Protein AF-A0A848N2Y0-F1 (afdb_monomer_lite)

Structure (mmCIF, N/CA/C/O backbone):
data_AF-A0A848N2Y0-F1
#
_entry.id   AF-A0A848N2Y0-F1
#
loop_
_atom_site.group_PDB
_atom_site.id
_atom_site.type_symbol
_atom_site.label_atom_id
_atom_site.label_alt_id
_atom_site.label_comp_id
_atom_site.label_asym_id
_atom_site.label_entity_id
_atom_site.label_seq_id
_atom_site.pdbx_PDB_ins_code
_atom_site.Cartn_x
_atom_site.Cartn_y
_atom_site.Cartn_z
_atom_site.occupancy
_atom_site.B_iso_or_equiv
_atom_site.auth_seq_id
_atom_site.auth_comp_id
_atom_site.auth_asym_id
_atom_site.auth_atom_id
_atom_site.pdbx_PDB_model_num
ATOM 1 N N . MET A 1 1 ? -0.096 -10.287 -24.370 1.00 51.25 1 MET A N 1
ATOM 2 C CA . MET A 1 1 ? -1.408 -9.843 -23.854 1.00 51.25 1 MET A CA 1
ATOM 3 C C . MET A 1 1 ? -1.175 -8.466 -23.257 1.00 51.25 1 MET A C 1
ATOM 5 O O . MET A 1 1 ? -0.174 -8.323 -22.570 1.00 51.25 1 MET A O 1
ATOM 9 N N . ASN A 1 2 ? -1.984 -7.462 -23.598 1.00 49.97 2 ASN A N 1
ATOM 10 C CA . ASN A 1 2 ? -1.780 -6.087 -23.122 1.00 49.97 2 ASN A CA 1
ATOM 11 C C . ASN A 1 2 ? -2.674 -5.838 -21.909 1.00 49.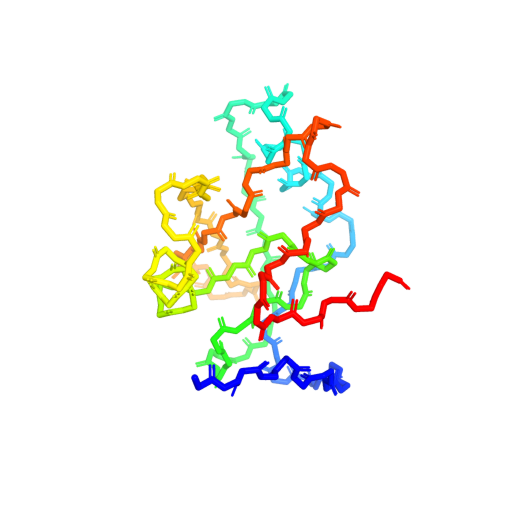97 2 ASN A C 1
ATOM 13 O O . ASN A 1 2 ? -3.829 -6.267 -21.913 1.00 49.97 2 ASN A O 1
ATOM 17 N N . TYR A 1 3 ? -2.151 -5.140 -20.906 1.00 49.91 3 TYR A N 1
ATOM 18 C CA . TYR A 1 3 ? -2.879 -4.809 -19.686 1.00 49.91 3 TYR A CA 1
ATOM 19 C C . TYR A 1 3 ? -2.996 -3.291 -19.562 1.00 49.91 3 TYR A C 1
ATOM 21 O O . TYR A 1 3 ? -2.099 -2.552 -19.960 1.00 49.91 3 TYR A O 1
ATOM 29 N N . TYR A 1 4 ? -4.116 -2.819 -19.022 1.00 51.19 4 TYR A N 1
ATOM 30 C CA . TYR A 1 4 ? -4.401 -1.392 -18.907 1.00 51.19 4 TYR A CA 1
ATOM 31 C C . TYR A 1 4 ? -4.746 -1.059 -17.461 1.00 51.19 4 TYR A C 1
ATOM 33 O O . TYR A 1 4 ? -5.618 -1.697 -16.872 1.00 51.19 4 TYR A O 1
ATOM 41 N N . LEU A 1 5 ? -4.081 -0.045 -16.909 1.00 59.09 5 LEU A N 1
ATOM 42 C CA . LEU A 1 5 ? -4.523 0.595 -15.676 1.00 59.09 5 LEU A CA 1
ATOM 43 C C . LEU A 1 5 ? -5.577 1.622 -16.042 1.00 59.09 5 LEU A C 1
ATOM 45 O O . LEU A 1 5 ? -5.312 2.573 -16.779 1.00 59.09 5 LEU A O 1
ATOM 49 N N . LEU A 1 6 ? -6.786 1.410 -15.543 1.00 54.25 6 LEU A N 1
ATOM 50 C CA . LEU A 1 6 ? -7.857 2.373 -15.699 1.00 54.25 6 LEU A CA 1
ATOM 51 C C . LEU A 1 6 ? -7.759 3.368 -14.552 1.00 54.25 6 LEU A C 1
ATOM 53 O O . LEU A 1 6 ? -7.959 3.021 -13.390 1.00 54.25 6 LEU A O 1
ATOM 57 N N . ARG A 1 7 ? -7.456 4.621 -14.889 1.00 58.88 7 ARG A N 1
ATOM 58 C CA . ARG A 1 7 ? -7.638 5.726 -13.956 1.00 58.88 7 ARG A CA 1
ATOM 59 C C . ARG A 1 7 ? -9.132 5.833 -13.657 1.00 58.88 7 ARG A C 1
ATOM 61 O O . ARG A 1 7 ? -9.917 6.087 -14.569 1.00 58.88 7 ARG A O 1
ATOM 68 N N . HIS A 1 8 ? -9.508 5.658 -12.400 1.00 61.97 8 HIS A N 1
ATOM 69 C CA . HIS A 1 8 ? -10.846 5.975 -11.915 1.00 61.97 8 HIS A CA 1
ATOM 70 C C . HIS A 1 8 ? -10.784 7.215 -11.027 1.00 61.97 8 HIS A C 1
ATOM 72 O O . HIS A 1 8 ? -9.724 7.589 -10.517 1.00 61.97 8 HIS A O 1
ATOM 78 N N . ASN A 1 9 ? -11.922 7.888 -10.896 1.00 64.19 9 ASN A N 1
ATOM 79 C CA . ASN A 1 9 ? -12.065 8.921 -9.883 1.00 64.19 9 ASN A CA 1
ATOM 80 C C . ASN A 1 9 ? -12.134 8.245 -8.514 1.00 64.19 9 ASN A C 1
ATOM 82 O O . ASN A 1 9 ? -12.725 7.173 -8.405 1.00 64.19 9 ASN A O 1
ATOM 86 N N . ILE A 1 10 ? -11.543 8.887 -7.505 1.00 65.81 10 ILE A N 1
ATOM 87 C CA . ILE A 1 10 ? -11.637 8.429 -6.118 1.00 65.81 10 ILE A CA 1
ATOM 88 C C . ILE A 1 10 ? -13.104 8.522 -5.693 1.00 65.81 10 ILE A C 1
ATOM 90 O O . ILE A 1 10 ? -13.684 9.610 -5.702 1.00 65.81 10 ILE A O 1
ATOM 94 N N . ASP A 1 11 ? -13.678 7.376 -5.362 1.00 69.31 11 ASP A N 1
ATOM 95 C CA . ASP A 1 11 ? -14.997 7.196 -4.777 1.00 69.31 11 ASP A CA 1
ATOM 96 C C . ASP A 1 11 ? -14.879 7.169 -3.242 1.00 69.31 11 ASP A C 1
ATOM 98 O O . ASP A 1 11 ? -13.820 6.883 -2.682 1.00 69.31 11 ASP A O 1
ATOM 102 N N . GLU A 1 12 ? -15.967 7.472 -2.539 1.00 68.25 12 GLU A N 1
ATOM 103 C CA . GLU A 1 12 ? -16.021 7.404 -1.073 1.00 68.25 12 GLU A CA 1
ATOM 104 C C . GLU A 1 12 ? -15.766 5.993 -0.530 1.00 68.25 12 GLU A C 1
ATOM 106 O O . GLU A 1 12 ? -15.296 5.834 0.599 1.00 68.25 12 GLU A O 1
ATOM 111 N N . ASN A 1 13 ? -16.030 4.980 -1.354 1.00 73.44 13 ASN A N 1
ATOM 112 C CA . ASN A 1 13 ? -15.784 3.589 -1.021 1.00 73.44 13 ASN A CA 1
ATOM 113 C C . ASN A 1 13 ? -14.337 3.163 -1.273 1.00 73.44 13 ASN A C 1
ATOM 115 O O . ASN A 1 13 ? -13.955 2.096 -0.817 1.00 73.44 13 ASN A O 1
ATOM 119 N N . ASP A 1 14 ? -13.507 3.954 -1.953 1.00 72.88 14 ASP A N 1
ATOM 120 C CA . ASP A 1 14 ? -12.131 3.550 -2.227 1.00 72.88 14 ASP A CA 1
ATOM 121 C C . ASP A 1 14 ? -11.252 3.604 -0.981 1.00 72.88 14 ASP A C 1
ATOM 123 O O . ASP A 1 14 ? -11.309 4.546 -0.187 1.00 72.88 14 ASP A O 1
ATOM 127 N N . ILE A 1 15 ? -10.358 2.619 -0.851 1.00 78.12 15 ILE A N 1
ATOM 128 C CA . ILE A 1 15 ? -9.354 2.640 0.208 1.00 78.12 15 ILE A CA 1
ATOM 129 C C . ILE A 1 15 ? -8.403 3.812 -0.051 1.00 78.12 15 ILE A C 1
ATOM 131 O O . ILE A 1 15 ? -7.664 3.848 -1.041 1.00 78.12 15 ILE A O 1
ATOM 135 N N . TYR A 1 16 ? -8.412 4.770 0.869 1.00 78.62 16 TYR A N 1
ATOM 136 C CA . TYR A 1 16 ? -7.685 6.027 0.748 1.00 78.62 16 TYR A CA 1
ATOM 137 C C . TYR A 1 16 ? -6.988 6.390 2.061 1.00 78.62 16 TYR A C 1
ATOM 139 O O . TYR A 1 16 ? -7.608 6.380 3.124 1.00 78.62 16 TYR A O 1
ATOM 147 N N . VAL A 1 17 ? -5.704 6.753 2.002 1.00 79.81 17 VAL A N 1
ATOM 148 C CA . VAL A 1 17 ? -4.974 7.360 3.131 1.00 79.81 17 VAL A CA 1
ATOM 149 C C . VAL A 1 17 ? -4.858 8.853 2.861 1.00 79.81 17 VAL A C 1
ATOM 151 O O . VAL A 1 17 ? -4.368 9.267 1.807 1.00 79.81 17 VAL A O 1
ATOM 154 N N . ASP A 1 18 ? -5.287 9.653 3.839 1.00 76.25 18 ASP A N 1
ATOM 155 C CA . ASP A 1 18 ? -5.215 11.114 3.786 1.00 76.25 18 ASP A CA 1
ATOM 156 C C . ASP A 1 18 ? -3.767 11.586 3.529 1.00 76.25 18 ASP A C 1
ATOM 158 O O . ASP A 1 18 ? -2.814 11.024 4.074 1.00 76.25 18 ASP A O 1
ATOM 162 N N . ILE A 1 19 ? -3.604 12.659 2.744 1.00 73.31 19 ILE A N 1
ATOM 163 C CA . ILE A 1 19 ? -2.298 13.200 2.314 1.00 73.31 19 ILE A CA 1
ATOM 164 C C . ILE A 1 19 ? -1.312 13.446 3.467 1.00 73.31 19 ILE A C 1
ATOM 166 O O . ILE A 1 19 ? -0.116 13.206 3.334 1.00 73.31 19 ILE A O 1
ATOM 170 N N . GLU A 1 20 ? -1.815 13.837 4.638 1.00 74.62 20 GLU A N 1
ATOM 171 C CA . GLU A 1 20 ? -1.017 14.078 5.846 1.00 74.62 20 GLU A CA 1
ATOM 172 C C . GLU A 1 20 ? -0.285 12.822 6.346 1.00 74.62 20 GLU A C 1
ATOM 174 O O . GLU A 1 20 ? 0.744 12.921 7.010 1.00 74.62 20 GLU A O 1
ATOM 179 N N . GLN A 1 21 ? -0.805 11.634 6.029 1.00 76.38 21 GLN A N 1
ATOM 180 C CA . GLN A 1 21 ? -0.250 10.352 6.461 1.00 76.38 21 GLN A CA 1
ATOM 181 C C . GLN A 1 21 ? 0.495 9.616 5.338 1.00 76.38 21 GLN A C 1
ATOM 183 O O . GLN A 1 21 ? 1.179 8.625 5.609 1.00 76.38 21 GLN A O 1
ATOM 188 N N . GLN A 1 22 ? 0.414 10.112 4.096 1.00 79.94 22 GLN A N 1
ATOM 189 C CA . GLN A 1 22 ? 1.098 9.533 2.935 1.00 79.94 22 GLN A CA 1
ATOM 190 C C . GLN A 1 22 ? 2.623 9.645 3.045 1.00 79.94 22 GLN A C 1
ATOM 192 O O . GLN A 1 22 ? 3.323 8.693 2.709 1.00 79.94 22 GLN A O 1
ATOM 197 N N . GLY A 1 23 ? 3.146 10.744 3.602 1.00 80.75 23 GLY A N 1
ATOM 198 C CA . GLY A 1 23 ? 4.595 10.979 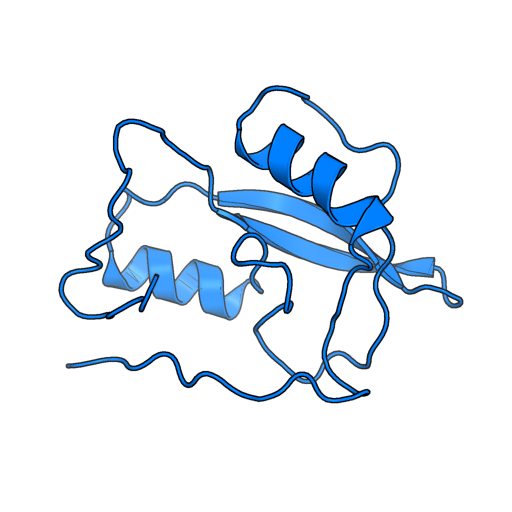3.663 1.00 80.75 23 GLY A CA 1
ATOM 199 C C . GLY A 1 23 ? 5.373 9.892 4.414 1.00 80.75 23 GLY A C 1
ATOM 200 O O . GLY A 1 23 ? 6.499 9.568 4.057 1.00 80.75 23 GLY A O 1
ATOM 201 N N . SER A 1 24 ? 4.772 9.255 5.423 1.00 83.88 24 SER A N 1
ATOM 202 C CA . SER A 1 24 ? 5.423 8.131 6.113 1.00 83.88 24 SER A CA 1
ATOM 203 C C . SER A 1 24 ? 5.500 6.867 5.248 1.00 83.88 24 SER A C 1
ATOM 205 O O . SER A 1 24 ? 6.466 6.118 5.355 1.00 83.88 24 SER A O 1
ATOM 207 N N . LEU A 1 25 ? 4.513 6.627 4.380 1.00 85.19 25 LEU A N 1
ATOM 208 C CA . LEU A 1 25 ? 4.535 5.500 3.442 1.00 85.19 25 LEU A CA 1
ATOM 209 C C . LEU A 1 25 ? 5.583 5.720 2.346 1.00 85.19 25 LEU A C 1
ATOM 211 O O . LEU A 1 25 ? 6.326 4.799 2.020 1.00 85.19 25 LEU A O 1
ATOM 215 N N . GLU A 1 26 ? 5.689 6.948 1.839 1.00 82.81 26 GLU A N 1
ATOM 216 C CA . GLU A 1 26 ? 6.705 7.336 0.859 1.00 82.81 26 GLU A CA 1
ATOM 217 C C . GLU A 1 26 ? 8.119 7.166 1.433 1.00 82.81 26 GLU A C 1
ATOM 219 O O . GLU A 1 26 ? 8.921 6.412 0.885 1.00 82.81 26 GLU A O 1
ATOM 224 N N . LEU A 1 27 ? 8.399 7.737 2.611 1.00 84.31 27 LEU A N 1
ATOM 225 C CA . LEU A 1 27 ? 9.698 7.587 3.277 1.00 84.31 27 LEU A CA 1
ATOM 226 C C . LEU A 1 27 ? 10.061 6.119 3.555 1.00 84.31 27 LEU A C 1
ATOM 228 O O . LEU A 1 27 ? 11.242 5.763 3.529 1.00 84.31 27 LEU A O 1
ATOM 232 N N . LEU A 1 28 ? 9.069 5.265 3.843 1.00 86.69 28 LEU A N 1
ATOM 233 C CA . LEU A 1 28 ? 9.280 3.823 3.996 1.00 86.69 28 LEU A CA 1
ATOM 234 C C . LEU A 1 28 ? 9.646 3.180 2.650 1.00 86.69 28 LEU A C 1
ATOM 236 O O . LEU A 1 28 ? 10.589 2.393 2.592 1.00 86.69 28 LEU A O 1
ATOM 240 N N . SER A 1 29 ? 8.938 3.536 1.576 1.00 83.88 29 SER A N 1
ATOM 241 C CA . SER A 1 29 ? 9.184 3.030 0.217 1.00 83.88 29 SER A CA 1
ATOM 242 C C . SER A 1 29 ? 10.557 3.421 -0.345 1.00 83.88 29 SER A C 1
ATOM 244 O O . SER A 1 29 ? 11.174 2.626 -1.054 1.00 83.88 29 SER A O 1
ATOM 246 N N . GLU A 1 30 ? 11.073 4.592 0.040 1.00 84.00 30 GLU A N 1
ATOM 247 C CA . GLU A 1 30 ? 12.423 5.075 -0.280 1.00 84.00 30 GLU A CA 1
ATOM 248 C C . GLU A 1 30 ? 13.514 4.466 0.623 1.00 84.00 30 GLU A C 1
ATOM 250 O O . GLU A 1 30 ? 14.705 4.718 0.432 1.00 84.00 30 GLU A O 1
ATOM 255 N N . GLY A 1 31 ? 13.134 3.714 1.662 1.00 85.50 31 GLY A N 1
ATOM 256 C CA . GLY A 1 31 ? 14.063 3.172 2.655 1.00 85.50 31 GLY A CA 1
ATOM 257 C C . GLY A 1 31 ? 14.674 4.220 3.596 1.00 85.50 31 GLY A C 1
ATOM 258 O O . GLY A 1 31 ? 15.646 3.921 4.291 1.00 85.50 31 GLY A O 1
ATOM 259 N N . ARG A 1 32 ? 14.120 5.440 3.653 1.00 85.69 32 ARG A N 1
ATOM 260 C CA . ARG A 1 32 ? 14.569 6.506 4.570 1.00 85.69 32 ARG A CA 1
ATOM 261 C C . ARG A 1 32 ? 14.137 6.264 6.013 1.00 85.69 32 ARG A C 1
ATOM 263 O O . ARG A 1 32 ? 14.763 6.782 6.936 1.00 85.69 32 ARG A O 1
ATOM 270 N N . ILE A 1 33 ? 13.093 5.462 6.212 1.00 87.50 33 ILE A N 1
ATOM 271 C CA . ILE A 1 33 ? 12.678 4.941 7.517 1.00 87.50 33 ILE A CA 1
ATOM 272 C C . ILE A 1 33 ? 12.502 3.422 7.445 1.00 87.50 33 ILE A C 1
ATOM 274 O O . ILE A 1 33 ? 12.197 2.871 6.393 1.00 87.50 33 ILE A O 1
ATOM 278 N N . SER A 1 34 ? 12.676 2.735 8.576 1.00 83.81 34 SER A N 1
ATOM 279 C CA . SER A 1 34 ? 12.543 1.271 8.659 1.00 83.81 34 SER A CA 1
ATOM 280 C C . SER A 1 34 ? 11.178 0.799 9.164 1.00 83.81 34 SER A C 1
ATOM 282 O O . SER A 1 34 ? 10.856 -0.382 9.042 1.00 83.81 34 SER A O 1
ATOM 284 N N . LYS A 1 35 ? 10.388 1.697 9.769 1.00 84.56 35 LYS A N 1
ATOM 285 C CA . LYS A 1 35 ? 9.053 1.429 10.322 1.00 84.56 35 LYS A CA 1
ATOM 286 C C . LYS A 1 35 ? 8.195 2.690 10.280 1.00 84.56 35 LYS A C 1
ATOM 288 O O . LYS A 1 35 ? 8.709 3.786 10.486 1.00 84.56 35 LYS A O 1
ATOM 293 N N . ILE A 1 36 ? 6.890 2.509 10.105 1.00 83.56 36 ILE A N 1
ATOM 294 C CA . ILE A 1 36 ? 5.877 3.564 10.238 1.00 83.56 36 ILE A CA 1
ATOM 295 C C . ILE A 1 36 ? 5.218 3.496 11.621 1.00 83.56 36 ILE A C 1
ATOM 297 O O . ILE A 1 36 ? 5.023 2.410 12.166 1.00 83.56 36 ILE A O 1
ATOM 301 N N . SER A 1 37 ? 4.873 4.650 12.199 1.00 76.88 37 SER A N 1
ATOM 302 C CA . SER A 1 37 ? 4.310 4.753 13.557 1.00 76.88 37 SER A CA 1
ATOM 303 C C . SER A 1 37 ? 2.815 4.433 13.656 1.00 76.88 37 SER A C 1
ATOM 305 O O . SER A 1 37 ? 2.294 4.485 14.767 1.00 76.88 37 SER A O 1
ATOM 307 N N . LYS A 1 38 ? 2.183 4.039 12.536 1.00 87.06 38 LYS A N 1
ATOM 308 C CA . LYS A 1 38 ? 0.767 3.682 12.297 1.00 87.06 38 LYS A CA 1
ATOM 309 C C . LYS A 1 38 ? 0.125 4.664 11.315 1.00 87.06 38 LYS A C 1
ATOM 311 O O . LYS A 1 38 ? 0.132 5.869 11.542 1.00 87.06 38 LYS A O 1
ATOM 316 N N . THR A 1 39 ? -0.436 4.123 10.236 1.00 87.81 39 THR A N 1
ATOM 317 C CA . THR A 1 39 ? -1.073 4.882 9.152 1.00 87.81 39 THR A CA 1
ATOM 318 C C . THR A 1 39 ? -2.511 4.416 8.988 1.00 87.81 39 THR A C 1
ATOM 320 O O . THR A 1 39 ? -2.773 3.213 8.996 1.00 87.81 39 THR A O 1
ATOM 323 N N . TYR A 1 40 ? -3.430 5.364 8.838 1.00 87.81 40 TYR A N 1
ATOM 324 C CA . TYR A 1 40 ? -4.862 5.123 8.776 1.00 87.81 40 TYR A CA 1
ATOM 325 C C . TYR A 1 40 ? -5.429 5.344 7.377 1.00 87.81 40 TYR A C 1
ATOM 327 O O . TYR A 1 40 ? -5.068 6.309 6.706 1.00 87.81 40 TYR A O 1
ATOM 335 N N . TYR A 1 41 ? -6.379 4.500 6.985 1.00 85.38 41 TYR A N 1
ATOM 336 C CA . TYR A 1 41 ? -7.153 4.642 5.756 1.00 85.38 41 TYR A CA 1
ATOM 337 C C . TYR A 1 41 ? -8.647 4.853 6.031 1.00 85.38 41 TYR A C 1
ATOM 339 O O . TYR A 1 41 ? -9.132 4.626 7.139 1.00 85.38 41 TYR A O 1
ATOM 347 N N . LYS A 1 42 ? -9.372 5.293 5.005 1.00 84.81 42 LYS A N 1
ATOM 348 C CA . LYS A 1 42 ? -10.838 5.365 4.911 1.00 84.81 42 LYS A CA 1
ATOM 349 C C . LYS A 1 42 ? -11.310 4.574 3.687 1.00 84.81 42 LYS A C 1
ATOM 351 O O . LYS A 1 42 ? -10.474 4.238 2.855 1.00 84.81 42 LYS A O 1
ATOM 356 N N . GLY A 1 43 ? -12.616 4.343 3.580 1.00 79.00 43 GLY A N 1
ATOM 357 C CA . GLY A 1 43 ? -13.237 3.590 2.488 1.00 79.00 43 GLY A CA 1
ATOM 358 C C . GLY A 1 43 ? -13.504 2.134 2.853 1.00 79.00 43 GLY A C 1
ATOM 359 O O . GLY A 1 43 ? -13.110 1.658 3.922 1.00 79.00 43 GLY A O 1
ATOM 360 N N . GLU A 1 44 ? -14.186 1.430 1.959 1.00 70.38 44 GLU A N 1
ATOM 361 C CA . GLU A 1 44 ? -14.599 0.042 2.129 1.00 70.38 44 GLU A CA 1
ATOM 362 C C . GLU A 1 44 ? -13.827 -0.838 1.132 1.00 70.38 44 GLU A C 1
ATOM 364 O O . GLU A 1 44 ? -13.576 -0.462 -0.004 1.00 70.38 44 GLU A O 1
ATOM 369 N N . ASN A 1 45 ? -13.356 -2.003 1.571 1.00 64.69 45 ASN A N 1
ATOM 370 C CA . ASN A 1 45 ? -12.341 -2.811 0.882 1.00 64.69 45 ASN A CA 1
ATOM 371 C C . ASN A 1 45 ? -12.859 -3.486 -0.416 1.00 64.69 45 ASN A C 1
ATOM 373 O O . ASN A 1 45 ? -12.987 -4.708 -0.471 1.00 64.69 45 ASN A O 1
ATOM 377 N N . PHE A 1 46 ? -13.194 -2.701 -1.445 1.00 61.84 46 PHE A N 1
ATOM 378 C CA . PHE A 1 46 ? -13.800 -3.161 -2.702 1.00 61.84 46 PHE A CA 1
ATOM 379 C C . PHE A 1 46 ? -12.859 -3.109 -3.908 1.00 61.84 46 PHE A C 1
ATOM 381 O O . PHE A 1 46 ? -13.178 -3.685 -4.950 1.00 61.84 46 PHE A O 1
ATOM 388 N N . THR A 1 47 ? -11.706 -2.450 -3.791 1.00 63.03 47 THR A N 1
ATOM 389 C CA . THR A 1 47 ? -10.747 -2.293 -4.887 1.00 63.03 47 THR A CA 1
ATOM 390 C C . THR A 1 47 ? -9.394 -2.910 -4.537 1.00 63.03 47 THR A C 1
ATOM 392 O O . THR A 1 47 ? -8.905 -2.821 -3.415 1.00 63.03 47 THR A O 1
ATOM 395 N N . ASP A 1 48 ? -8.750 -3.544 -5.523 1.00 60.50 48 ASP A N 1
ATOM 396 C CA . ASP A 1 48 ? -7.390 -4.095 -5.388 1.00 60.50 48 ASP A CA 1
ATOM 397 C C . ASP A 1 48 ? -6.302 -2.993 -5.319 1.00 60.50 48 ASP A C 1
ATOM 399 O O . ASP A 1 48 ? -5.108 -3.303 -5.217 1.00 60.50 48 ASP A O 1
ATOM 403 N N . TYR A 1 49 ? -6.709 -1.720 -5.386 1.00 62.03 49 TYR A N 1
ATOM 404 C CA . TYR A 1 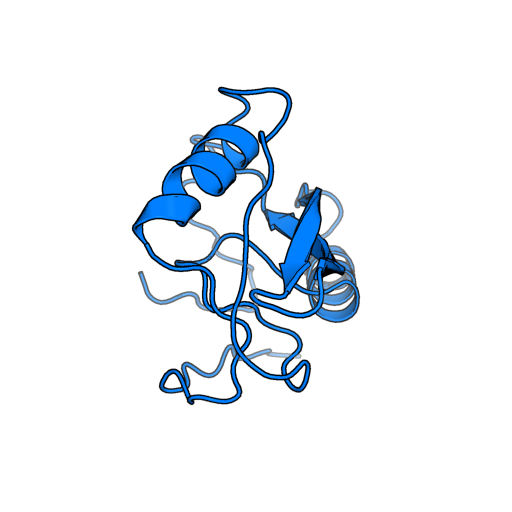49 ? -5.866 -0.530 -5.400 1.00 62.03 49 TYR A CA 1
ATOM 405 C C . TYR A 1 49 ? -6.148 0.337 -4.188 1.00 62.03 49 TYR A C 1
ATOM 407 O O . TYR A 1 49 ? -7.293 0.544 -3.806 1.00 62.03 49 TYR A O 1
ATOM 415 N N . ILE A 1 50 ? -5.087 0.910 -3.633 1.00 59.84 50 ILE A N 1
ATOM 416 C CA . ILE A 1 50 ? -5.211 1.935 -2.609 1.00 59.84 50 ILE A CA 1
ATOM 417 C C . ILE A 1 50 ? -4.794 3.228 -3.281 1.00 59.84 50 ILE A C 1
ATOM 419 O O . ILE A 1 50 ? -3.664 3.338 -3.765 1.00 59.84 50 ILE A O 1
ATOM 423 N N . SER A 1 51 ? -5.720 4.182 -3.382 1.00 53.81 51 SER A N 1
ATOM 424 C CA . SER A 1 51 ? -5.478 5.445 -4.079 1.00 53.81 51 SER A CA 1
ATOM 425 C C . SER A 1 51 ? -4.537 6.310 -3.235 1.00 53.81 51 SER A C 1
ATOM 427 O O . SER A 1 51 ? -4.949 7.144 -2.435 1.00 53.81 51 SER A O 1
ATOM 429 N N . LEU A 1 52 ? -3.241 6.016 -3.348 1.00 53.34 52 LEU A N 1
ATOM 430 C CA . LEU A 1 52 ? -2.149 6.533 -2.520 1.00 53.34 52 LEU A CA 1
ATOM 431 C C . LEU A 1 52 ? -1.053 7.140 -3.372 1.00 53.34 52 LEU A C 1
ATOM 433 O O . LEU A 1 52 ? 0.092 6.716 -3.257 1.00 53.34 52 LEU A O 1
ATOM 437 N N . GLY A 1 53 ? -1.381 8.031 -4.307 1.00 49.34 5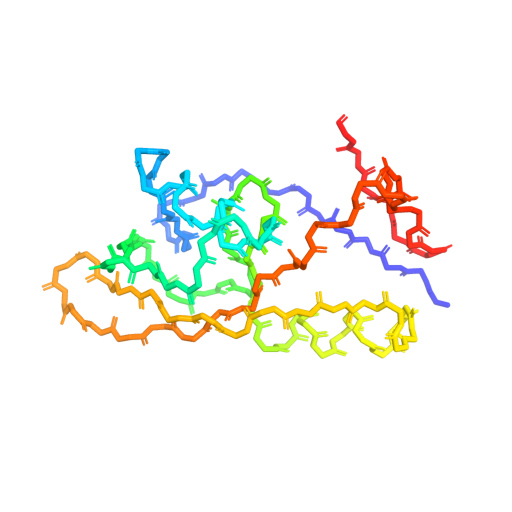3 GLY A N 1
ATOM 438 C CA . GLY A 1 53 ? -0.340 8.657 -5.132 1.00 49.34 53 GLY A CA 1
ATOM 439 C C . GLY A 1 53 ? 0.635 7.664 -5.797 1.00 49.34 53 GLY A C 1
ATOM 440 O O . GLY A 1 53 ? 1.748 8.053 -6.117 1.00 49.34 53 GLY A O 1
ATOM 441 N N . GLY A 1 54 ? 0.242 6.392 -5.981 1.00 57.38 54 GLY A N 1
ATOM 442 C CA . GLY A 1 54 ? 1.035 5.356 -6.649 1.00 57.38 54 GLY A CA 1
ATOM 443 C C . GLY A 1 54 ? 1.787 4.332 -5.783 1.00 57.38 54 GLY A C 1
ATOM 444 O O . GLY A 1 54 ? 2.420 3.458 -6.370 1.00 57.38 54 GLY A O 1
ATOM 445 N N . PHE A 1 55 ? 1.734 4.364 -4.443 1.00 64.12 55 PHE A N 1
ATOM 446 C CA . PHE A 1 55 ? 2.680 3.540 -3.664 1.00 64.12 55 PHE A CA 1
ATOM 447 C C . PHE A 1 55 ? 2.158 2.181 -3.189 1.00 64.12 55 PHE A C 1
ATOM 449 O O . PHE A 1 55 ? 2.926 1.229 -3.231 1.00 64.12 55 PHE A O 1
ATOM 456 N N . GLY A 1 56 ? 0.901 2.049 -2.748 1.00 75.75 56 GLY A N 1
ATOM 457 C CA . GLY A 1 56 ? 0.391 0.820 -2.116 1.00 75.75 56 GLY A CA 1
ATOM 458 C C . GLY A 1 56 ? -0.625 0.037 -2.947 1.00 75.75 56 GLY A C 1
ATOM 459 O O . GLY A 1 56 ? -1.592 0.606 -3.445 1.00 75.75 56 GLY A O 1
ATOM 460 N N . VAL A 1 57 ? -0.443 -1.283 -3.040 1.00 80.75 57 VAL A N 1
ATOM 461 C CA . VAL A 1 57 ? -1.342 -2.195 -3.769 1.00 80.75 57 VAL A CA 1
ATOM 462 C C . VAL A 1 57 ? -1.749 -3.411 -2.928 1.00 80.75 57 VAL A C 1
ATOM 464 O O . VAL A 1 57 ? -1.092 -3.748 -1.939 1.00 80.75 57 VAL A O 1
ATOM 467 N N . SER A 1 58 ? -2.832 -4.089 -3.320 1.00 82.44 58 SER A N 1
ATOM 468 C CA . SER A 1 58 ? -3.246 -5.369 -2.728 1.00 82.44 58 SER A CA 1
ATOM 469 C C . SER A 1 58 ? -2.272 -6.515 -3.047 1.00 82.44 58 SER A C 1
ATOM 471 O O . SER A 1 58 ? -1.404 -6.410 -3.918 1.00 82.44 58 SER A O 1
ATOM 473 N N . TYR A 1 59 ? -2.451 -7.661 -2.379 1.00 84.94 59 TYR A N 1
ATOM 474 C CA . TYR A 1 59 ? -1.713 -8.889 -2.700 1.00 84.94 59 TYR A CA 1
ATOM 475 C C . TYR A 1 59 ? -1.914 -9.329 -4.157 1.00 84.94 59 TYR A C 1
ATOM 477 O O . TYR A 1 59 ? -0.948 -9.705 -4.821 1.00 84.94 59 TYR A O 1
ATOM 485 N N . ASN A 1 60 ? -3.151 -9.262 -4.659 1.00 83.44 60 ASN A N 1
ATOM 486 C CA . ASN A 1 60 ? -3.490 -9.687 -6.016 1.00 83.44 60 ASN A CA 1
ATOM 487 C C . ASN A 1 60 ? -2.775 -8.821 -7.055 1.00 83.44 60 ASN A C 1
ATOM 489 O O . ASN A 1 60 ? -2.152 -9.349 -7.975 1.00 83.44 60 ASN A O 1
ATOM 493 N N . ALA A 1 61 ? -2.804 -7.499 -6.867 1.00 79.38 61 ALA A N 1
ATOM 494 C CA . ALA A 1 61 ? -2.112 -6.555 -7.734 1.00 79.38 61 ALA A CA 1
ATOM 495 C C . ALA A 1 61 ? -0.584 -6.736 -7.673 1.00 79.38 61 ALA A C 1
ATOM 497 O O . ALA A 1 61 ? 0.063 -6.826 -8.713 1.00 79.38 61 ALA A O 1
ATOM 498 N N . MET A 1 62 ? 0.003 -6.891 -6.481 1.00 85.38 62 MET A N 1
ATOM 499 C CA . MET A 1 62 ? 1.434 -7.195 -6.329 1.00 85.38 62 MET A CA 1
ATOM 500 C C . MET A 1 62 ? 1.828 -8.501 -7.035 1.00 85.38 62 MET A C 1
ATOM 502 O O . MET A 1 62 ? 2.814 -8.536 -7.772 1.00 85.38 62 MET A O 1
ATOM 506 N N . SER A 1 63 ? 1.047 -9.571 -6.845 1.00 83.88 63 SER A N 1
ATOM 507 C CA . SER A 1 63 ? 1.285 -10.871 -7.482 1.00 83.88 63 SER A CA 1
ATOM 508 C C . SER A 1 63 ? 1.198 -10.773 -9.005 1.00 83.88 63 SER A C 1
ATOM 510 O O . SER A 1 63 ? 2.044 -11.330 -9.706 1.00 83.88 63 SER A O 1
ATOM 512 N N . PHE A 1 64 ? 0.225 -10.014 -9.509 1.00 80.50 64 PHE A N 1
ATOM 513 C CA . PHE A 1 64 ? 0.098 -9.698 -10.923 1.00 80.50 64 PHE A CA 1
ATOM 514 C C . PHE A 1 64 ? 1.342 -8.967 -11.456 1.00 80.50 64 PHE A C 1
ATOM 516 O O . PHE A 1 64 ? 1.937 -9.423 -12.430 1.00 80.50 64 PHE A O 1
ATOM 523 N N . PHE A 1 65 ? 1.805 -7.903 -10.791 1.00 77.19 65 PHE A N 1
ATOM 524 C CA . PHE A 1 65 ? 2.997 -7.168 -11.228 1.00 77.19 65 PHE A CA 1
ATOM 525 C C . PHE A 1 65 ? 4.263 -8.027 -11.209 1.00 77.19 65 PHE A C 1
ATOM 527 O O . PHE A 1 65 ? 5.015 -8.005 -12.180 1.00 77.19 65 PHE A O 1
ATOM 534 N N . LYS A 1 66 ? 4.476 -8.843 -10.168 1.00 79.00 66 LYS A N 1
ATOM 535 C CA . LYS A 1 66 ? 5.609 -9.784 -10.120 1.00 79.00 66 LYS A CA 1
ATOM 536 C C . LYS A 1 66 ? 5.576 -10.810 -11.247 1.00 79.00 66 LYS A C 1
ATOM 538 O O . LYS A 1 66 ? 6.620 -11.175 -11.775 1.00 79.00 66 LYS A O 1
ATOM 543 N N . LYS A 1 67 ? 4.384 -11.287 -11.612 1.00 79.44 67 LYS A N 1
ATOM 544 C CA . LYS A 1 67 ? 4.217 -12.244 -12.708 1.00 79.44 67 LYS A CA 1
ATOM 545 C C . LYS A 1 67 ? 4.507 -11.612 -14.071 1.00 79.44 67 LYS A C 1
ATOM 547 O O . LYS A 1 67 ? 5.072 -12.277 -14.929 1.00 79.44 67 LYS A O 1
ATOM 552 N N . GLU A 1 68 ? 4.090 -10.366 -14.282 1.00 74.06 68 GLU A N 1
ATOM 553 C CA . GLU A 1 68 ? 4.174 -9.711 -15.594 1.00 74.06 68 GLU A CA 1
ATOM 554 C C . GLU A 1 68 ? 5.486 -8.944 -15.830 1.00 74.06 68 GLU A C 1
ATOM 556 O O . GLU A 1 68 ? 5.846 -8.696 -16.981 1.00 74.06 68 GLU A O 1
ATOM 561 N N . CYS A 1 69 ? 6.199 -8.552 -14.769 1.00 67.31 69 CYS A N 1
ATOM 562 C CA . CYS A 1 69 ? 7.405 -7.713 -14.852 1.00 67.31 69 CYS A CA 1
ATOM 563 C C . CYS A 1 69 ? 8.696 -8.415 -14.404 1.00 67.31 69 CYS A C 1
ATOM 565 O O . CYS A 1 69 ? 9.729 -7.752 -14.275 1.00 67.31 69 CYS A O 1
ATOM 567 N N . ASP A 1 70 ? 8.638 -9.735 -14.205 1.00 63.03 70 ASP A N 1
ATOM 568 C CA . ASP A 1 70 ? 9.698 -10.557 -13.609 1.00 63.03 70 ASP A CA 1
ATOM 569 C C . ASP A 1 70 ? 10.126 -10.068 -12.202 1.00 63.03 70 ASP A C 1
ATOM 571 O O . ASP A 1 70 ? 9.551 -9.146 -11.618 1.00 63.03 70 ASP A O 1
ATOM 575 N N . GLU A 1 71 ? 11.145 -10.704 -11.614 1.00 60.75 71 GLU A N 1
ATOM 576 C CA . GLU A 1 71 ? 11.633 -10.453 -10.243 1.00 60.75 71 GLU A CA 1
ATOM 577 C C . GLU A 1 71 ? 12.239 -9.052 -10.016 1.00 60.75 71 GLU A C 1
ATOM 579 O O . GLU A 1 71 ? 12.665 -8.737 -8.910 1.00 60.75 71 GLU A O 1
ATOM 584 N N . ASN A 1 72 ? 12.253 -8.183 -11.031 1.00 66.56 72 ASN A N 1
ATOM 585 C CA . ASN A 1 72 ? 12.832 -6.839 -10.952 1.00 66.56 72 ASN A CA 1
ATOM 586 C C . ASN A 1 72 ? 11.957 -5.833 -10.183 1.00 66.56 72 ASN A C 1
ATOM 588 O O . ASN A 1 72 ? 12.325 -4.664 -10.070 1.00 66.56 72 ASN A O 1
ATOM 592 N N . VAL A 1 73 ? 10.792 -6.262 -9.686 1.00 70.94 73 VAL A N 1
ATOM 593 C CA . VAL A 1 73 ? 9.881 -5.421 -8.906 1.00 70.94 73 VAL A CA 1
ATOM 594 C C . VAL A 1 73 ? 9.885 -5.837 -7.442 1.00 70.94 73 VAL A C 1
ATOM 596 O O . VAL A 1 73 ? 9.350 -6.883 -7.056 1.00 70.94 73 VAL A O 1
ATOM 599 N N . ASP A 1 74 ? 10.428 -4.950 -6.618 1.00 80.31 74 ASP A N 1
ATOM 600 C CA . ASP A 1 74 ? 10.438 -5.094 -5.173 1.00 80.31 74 ASP A CA 1
ATOM 601 C C . ASP A 1 74 ? 9.221 -4.426 -4.536 1.00 80.31 74 ASP A C 1
ATOM 603 O O . ASP A 1 74 ? 8.843 -3.300 -4.867 1.00 80.31 74 ASP A O 1
ATOM 607 N N . PHE A 1 75 ? 8.656 -5.112 -3.546 1.00 85.12 75 PHE A N 1
ATOM 608 C CA . PHE A 1 75 ? 7.560 -4.601 -2.737 1.00 85.12 75 PHE A CA 1
ATOM 609 C C . PHE A 1 75 ? 7.889 -4.715 -1.251 1.00 85.12 75 PHE A C 1
ATOM 611 O O . PHE A 1 75 ? 8.438 -5.724 -0.803 1.00 85.12 75 PHE A O 1
ATOM 618 N N . ILE A 1 76 ? 7.493 -3.709 -0.477 1.00 88.38 76 ILE A N 1
ATOM 619 C CA . ILE A 1 76 ? 7.614 -3.666 0.977 1.00 88.38 76 ILE A CA 1
ATOM 620 C C . ILE A 1 76 ? 6.250 -4.022 1.589 1.00 88.38 76 ILE A C 1
ATOM 622 O O . ILE A 1 76 ? 5.305 -3.233 1.473 1.00 88.38 76 ILE A O 1
ATOM 626 N N . PRO A 1 77 ? 6.108 -5.189 2.246 1.00 91.19 77 PRO A N 1
ATOM 627 C CA . PRO A 1 77 ? 4.877 -5.534 2.944 1.00 91.19 77 PRO A CA 1
ATOM 628 C C . PRO A 1 77 ? 4.665 -4.568 4.112 1.00 91.19 77 PRO A C 1
ATOM 630 O O . PRO A 1 77 ? 5.554 -4.365 4.938 1.00 91.19 77 PRO A O 1
ATOM 633 N N . THR A 1 78 ? 3.486 -3.963 4.172 1.00 89.56 78 THR A N 1
ATOM 634 C CA . THR A 1 78 ? 3.140 -2.915 5.136 1.00 89.56 78 THR A CA 1
ATOM 635 C C . THR A 1 78 ? 1.722 -3.139 5.651 1.00 89.56 78 THR A C 1
ATOM 637 O O . THR A 1 78 ? 0.888 -3.720 4.963 1.00 89.56 78 THR A O 1
ATOM 640 N N . VAL A 1 79 ? 1.443 -2.690 6.875 1.00 89.94 79 VAL A N 1
ATOM 641 C CA . VAL A 1 79 ? 0.110 -2.777 7.485 1.00 89.94 79 VAL A CA 1
ATOM 642 C C . VAL A 1 79 ? -0.408 -1.374 7.754 1.00 89.94 79 VAL A C 1
ATOM 644 O O . VAL A 1 79 ? 0.279 -0.572 8.391 1.00 89.94 79 VAL A O 1
ATOM 647 N N . ILE A 1 80 ? -1.623 -1.098 7.290 1.00 88.06 80 ILE A N 1
ATOM 648 C CA . ILE A 1 80 ? -2.370 0.130 7.580 1.00 88.06 80 ILE A CA 1
ATOM 649 C C . ILE A 1 80 ? -3.676 -0.209 8.307 1.00 88.06 80 ILE A C 1
ATOM 651 O O . ILE A 1 80 ? -4.049 -1.377 8.399 1.00 88.06 80 ILE A O 1
ATOM 655 N N . TYR A 1 81 ? -4.345 0.800 8.864 1.00 89.44 81 TYR A N 1
ATOM 656 C CA . TYR A 1 81 ? -5.435 0.610 9.824 1.00 89.44 81 TYR A CA 1
ATOM 657 C C . TYR A 1 81 ? -6.689 1.374 9.410 1.00 89.44 81 TYR A C 1
ATOM 659 O O . TYR A 1 81 ? -6.606 2.531 9.004 1.00 89.44 81 TYR A O 1
ATOM 667 N N . SER A 1 82 ? -7.860 0.765 9.544 1.00 88.19 82 SER A N 1
ATOM 668 C CA . SER A 1 82 ? -9.124 1.449 9.276 1.00 88.19 82 SER A CA 1
ATOM 669 C C . SER A 1 82 ? -9.346 2.574 10.285 1.00 88.19 82 SER A C 1
ATOM 671 O O . SER A 1 82 ? -9.256 2.375 11.504 1.00 88.19 82 SER A O 1
ATOM 673 N N . LYS A 1 83 ? -9.663 3.774 9.792 1.00 86.00 83 LYS A N 1
ATOM 674 C CA . LYS A 1 83 ? -10.008 4.924 10.628 1.00 86.00 83 LYS A CA 1
ATOM 675 C C . LYS A 1 83 ? -11.381 4.705 11.268 1.00 86.00 83 LYS A C 1
ATOM 677 O O . LYS A 1 83 ? -12.408 5.028 10.686 1.00 86.00 83 LYS A O 1
ATOM 682 N N . GLY A 1 84 ? -11.383 4.199 12.498 1.00 86.50 84 GLY A N 1
ATOM 683 C CA . GLY A 1 84 ? -12.579 4.037 13.330 1.00 86.50 84 GLY A CA 1
ATOM 684 C C . GLY A 1 84 ? -12.757 2.621 13.867 1.00 86.50 84 GLY A C 1
ATOM 685 O O . GLY A 1 84 ? -13.087 2.474 15.040 1.00 86.50 84 GLY A O 1
ATOM 686 N N . THR A 1 85 ? -12.491 1.595 13.051 1.00 87.56 85 THR A N 1
ATOM 687 C CA . THR A 1 85 ? -12.600 0.186 13.480 1.00 87.56 85 THR A CA 1
ATOM 688 C C . THR A 1 85 ? -11.277 -0.405 13.952 1.00 87.56 85 THR A C 1
ATOM 690 O O . THR A 1 85 ? -11.294 -1.419 14.642 1.00 87.56 85 THR A O 1
ATOM 693 N N . GLU A 1 86 ? -10.140 0.224 13.622 1.00 87.31 86 GLU A N 1
ATOM 694 C CA . GLU A 1 86 ? -8.790 -0.276 13.939 1.00 87.31 86 GLU A CA 1
ATOM 695 C C . GLU A 1 86 ? -8.456 -1.637 13.302 1.00 87.31 86 GLU A C 1
ATOM 697 O O . GLU A 1 86 ? -7.455 -2.271 13.642 1.00 87.31 86 GLU A O 1
ATOM 702 N N . GLU A 1 87 ? -9.266 -2.075 12.338 1.00 88.44 87 GLU A N 1
ATOM 703 C CA . GLU A 1 87 ? -8.998 -3.266 11.540 1.00 88.44 87 GLU A CA 1
ATOM 704 C C . GLU A 1 87 ? -7.755 -3.065 10.678 1.00 88.44 87 GLU A C 1
ATOM 706 O O . GLU A 1 87 ? -7.497 -1.976 10.160 1.00 88.44 87 GLU A O 1
ATOM 711 N N . THR A 1 88 ? -6.971 -4.128 10.532 1.00 88.88 88 THR A N 1
ATOM 712 C CA . THR A 1 88 ? -5.726 -4.094 9.774 1.00 88.88 88 THR A CA 1
ATOM 713 C C . THR A 1 88 ? -5.956 -4.449 8.315 1.00 88.88 88 THR A C 1
ATOM 715 O O . THR A 1 88 ? -6.691 -5.376 7.978 1.00 88.88 88 THR A O 1
ATOM 718 N N . LEU A 1 89 ? -5.242 -3.748 7.442 1.00 87.12 89 LEU A N 1
ATOM 719 C CA . LEU A 1 89 ? -5.161 -4.048 6.025 1.00 87.12 89 LEU A CA 1
ATOM 720 C C . LEU A 1 89 ? -3.695 -4.232 5.638 1.00 87.12 89 LEU A C 1
ATOM 722 O O . LEU A 1 89 ? -2.863 -3.346 5.844 1.00 87.12 89 LEU A O 1
ATOM 726 N N . ASN A 1 90 ? -3.388 -5.403 5.082 1.00 88.69 90 ASN A N 1
ATOM 727 C CA . ASN A 1 90 ? -2.073 -5.693 4.524 1.00 88.69 90 ASN A CA 1
ATOM 728 C C . ASN A 1 90 ? -1.976 -5.103 3.120 1.00 88.69 90 ASN A C 1
ATOM 730 O O . ASN A 1 90 ? -2.819 -5.374 2.265 1.00 88.69 90 ASN A O 1
ATOM 734 N N . ILE A 1 91 ? -0.920 -4.337 2.892 1.00 87.62 91 ILE A N 1
ATOM 735 C CA . ILE A 1 91 ? -0.654 -3.640 1.640 1.00 87.62 91 ILE A CA 1
ATOM 736 C C . ILE A 1 91 ? 0.787 -3.905 1.220 1.00 87.62 91 ILE A C 1
ATOM 738 O O . ILE A 1 91 ? 1.641 -4.258 2.036 1.00 87.62 91 ILE A O 1
ATOM 742 N N . TYR A 1 92 ? 1.071 -3.694 -0.055 1.00 87.50 92 TYR A N 1
ATOM 743 C CA . TYR A 1 92 ? 2.398 -3.871 -0.621 1.00 87.50 92 TYR A CA 1
ATOM 744 C C . TYR A 1 92 ? 2.829 -2.557 -1.245 1.00 87.50 92 TYR A C 1
ATOM 746 O O . TYR A 1 92 ? 2.228 -2.118 -2.222 1.00 87.50 92 TYR A O 1
ATOM 754 N N . LEU A 1 93 ? 3.837 -1.918 -0.652 1.00 85.50 93 LEU A N 1
ATOM 755 C CA . LEU A 1 93 ? 4.380 -0.676 -1.181 1.00 85.50 93 LEU A CA 1
ATOM 756 C C . LEU A 1 93 ? 5.404 -0.984 -2.266 1.00 85.50 93 LEU A C 1
ATOM 758 O O . LEU A 1 93 ? 6.348 -1.722 -1.996 1.00 85.50 93 LEU A O 1
ATOM 762 N N . THR A 1 94 ? 5.266 -0.428 -3.462 1.00 80.69 94 THR A N 1
ATOM 763 C CA . THR A 1 94 ? 6.317 -0.528 -4.483 1.00 80.69 94 THR A CA 1
ATOM 764 C C . THR A 1 94 ? 7.570 0.180 -3.971 1.00 80.69 94 THR A C 1
ATOM 766 O O . THR A 1 94 ? 7.500 1.329 -3.535 1.00 80.69 94 THR A O 1
ATOM 769 N N . LYS A 1 95 ? 8.721 -0.496 -3.985 1.00 78.31 95 LYS A N 1
ATOM 770 C CA . LYS A 1 95 ? 9.990 0.113 -3.575 1.00 78.31 95 LYS A CA 1
ATOM 771 C C . LYS A 1 95 ? 10.441 1.106 -4.646 1.00 78.31 95 LYS A C 1
ATOM 773 O O . LYS A 1 95 ? 10.642 0.716 -5.795 1.00 78.31 95 LYS A O 1
ATOM 778 N N . ILE A 1 96 ? 10.622 2.370 -4.271 1.00 68.06 96 ILE A N 1
ATOM 779 C CA . ILE A 1 96 ? 11.110 3.396 -5.198 1.00 68.06 96 ILE A CA 1
ATOM 780 C C . ILE A 1 96 ? 12.619 3.206 -5.349 1.00 68.06 96 ILE A C 1
ATOM 782 O O . ILE A 1 96 ? 13.368 3.320 -4.378 1.00 68.06 96 ILE A O 1
ATOM 786 N N . ASN A 1 97 ? 13.074 2.899 -6.562 1.00 60.00 97 ASN A N 1
ATOM 787 C CA . ASN A 1 97 ? 14.489 2.937 -6.906 1.00 60.00 97 ASN A CA 1
ATOM 788 C C . ASN A 1 97 ? 14.727 4.156 -7.812 1.00 60.00 97 ASN A C 1
ATOM 790 O O . ASN A 1 97 ? 14.177 4.173 -8.911 1.00 60.00 97 ASN A O 1
ATOM 794 N N . PRO A 1 98 ? 15.538 5.150 -7.403 1.00 51.81 98 PRO A N 1
ATOM 795 C CA . PRO A 1 98 ? 15.814 6.336 -8.218 1.00 51.81 98 PRO A CA 1
ATOM 796 C C . PRO A 1 98 ? 16.541 6.026 -9.539 1.00 51.81 98 PRO A C 1
ATOM 798 O O . PRO A 1 98 ? 16.534 6.848 -10.446 1.00 51.81 98 PRO A O 1
ATOM 801 N N . GLU A 1 99 ? 17.150 4.844 -9.696 1.00 46.72 99 GLU A N 1
ATOM 802 C CA . GLU A 1 99 ? 17.687 4.394 -10.993 1.00 46.72 99 GLU A CA 1
ATOM 803 C C . GLU A 1 99 ? 16.594 3.860 -11.940 1.00 46.72 99 GLU A C 1
ATOM 805 O O . GLU A 1 99 ? 16.820 3.703 -13.139 1.00 46.72 99 GLU A O 1
ATOM 810 N N . ILE A 1 100 ? 15.396 3.597 -11.412 1.00 48.19 100 ILE A N 1
ATOM 811 C CA . ILE A 1 100 ? 14.220 3.083 -12.121 1.00 48.19 100 ILE A CA 1
ATOM 812 C C . ILE A 1 100 ? 13.172 4.207 -12.171 1.00 48.19 100 ILE A C 1
ATOM 814 O O . ILE A 1 100 ? 12.016 4.039 -11.801 1.00 48.19 100 ILE A O 1
ATOM 818 N N . ASP A 1 101 ? 13.587 5.388 -12.630 1.00 37.47 101 ASP A N 1
ATOM 819 C CA . ASP A 1 101 ? 12.759 6.609 -12.629 1.00 37.47 101 ASP A CA 1
ATOM 820 C C . ASP A 1 101 ? 11.757 6.682 -13.805 1.00 37.47 101 ASP A C 1
ATOM 822 O O . ASP A 1 101 ? 11.130 7.698 -14.089 1.00 37.47 101 ASP A O 1
ATOM 826 N N . CYS A 1 102 ? 11.587 5.578 -14.530 1.00 44.72 102 CYS A N 1
ATOM 827 C CA . CYS A 1 102 ? 10.553 5.408 -15.542 1.00 44.72 102 CYS A CA 1
ATOM 828 C C . CYS A 1 102 ? 10.140 3.948 -15.548 1.00 44.72 102 CYS A C 1
ATOM 830 O O . CYS A 1 102 ? 10.792 3.100 -16.165 1.00 44.72 102 CYS A O 1
ATOM 832 N N . TRP A 1 103 ? 9.037 3.641 -14.873 1.00 45.53 103 TRP A N 1
ATOM 833 C CA . TRP A 1 103 ? 8.475 2.306 -14.938 1.00 45.53 103 TRP A CA 1
ATOM 834 C C . TRP A 1 103 ? 7.745 2.124 -16.273 1.00 45.53 103 TRP A C 1
ATOM 836 O O . TRP A 1 103 ? 6.523 2.185 -16.374 1.00 45.53 103 TRP A O 1
ATOM 846 N N . ILE A 1 104 ? 8.518 1.898 -17.336 1.00 38.50 104 ILE A N 1
ATOM 847 C CA . ILE A 1 104 ? 8.004 1.275 -18.552 1.00 38.50 104 ILE A CA 1
ATOM 848 C C . ILE A 1 104 ? 7.869 -0.207 -18.216 1.00 38.50 104 ILE A C 1
ATOM 850 O O . ILE A 1 104 ? 8.733 -1.026 -18.535 1.00 38.50 104 ILE A O 1
ATOM 854 N N . MET A 1 105 ? 6.781 -0.574 -17.540 1.00 48.88 105 MET A N 1
ATOM 855 C CA . MET A 1 105 ? 6.333 -1.956 -17.601 1.00 48.88 105 MET A CA 1
ATOM 856 C C . MET A 1 105 ? 6.057 -2.208 -19.082 1.00 48.88 105 MET A C 1
ATOM 858 O O . MET A 1 105 ? 5.210 -1.540 -19.669 1.00 48.88 105 MET A O 1
ATOM 862 N N . LYS A 1 106 ? 6.811 -3.108 -19.728 1.00 37.78 106 LYS A N 1
ATOM 863 C CA . LYS A 1 106 ? 6.790 -3.321 -21.194 1.00 37.78 106 LYS A CA 1
ATOM 864 C C . LYS A 1 106 ? 5.382 -3.496 -21.798 1.00 37.78 106 LYS A C 1
ATOM 866 O O . LYS A 1 106 ? 5.240 -3.372 -23.009 1.00 37.78 106 LYS A O 1
ATOM 871 N N . ASN A 1 107 ? 4.365 -3.757 -20.970 1.00 40.91 107 ASN A N 1
ATOM 872 C CA . ASN A 1 107 ? 2.963 -3.943 -21.342 1.00 40.91 107 ASN A CA 1
ATOM 873 C C . ASN A 1 107 ? 1.955 -3.085 -20.543 1.00 40.91 107 ASN A C 1
ATOM 875 O O . ASN A 1 107 ? 0.758 -3.341 -20.647 1.00 40.91 107 ASN A O 1
ATOM 879 N N . LEU A 1 108 ? 2.405 -2.113 -19.741 1.00 40.09 108 LEU A N 1
ATOM 880 C CA . LEU A 1 108 ? 1.561 -1.294 -18.866 1.00 40.09 108 LEU A CA 1
ATOM 881 C C . LEU A 1 108 ? 2.046 0.163 -18.868 1.00 40.09 108 LEU A C 1
ATOM 883 O O . LEU A 1 108 ? 3.151 0.471 -18.431 1.00 40.09 108 LEU A O 1
ATOM 887 N N . ILE A 1 109 ? 1.202 1.059 -19.378 1.00 37.09 109 ILE A N 1
ATOM 888 C CA . ILE A 1 109 ? 1.490 2.493 -19.473 1.00 37.09 109 ILE A CA 1
ATOM 889 C C . ILE A 1 109 ? 0.988 3.167 -18.194 1.00 37.09 109 ILE A C 1
ATOM 891 O O . ILE A 1 109 ? -0.221 3.269 -17.987 1.00 37.09 109 ILE A O 1
ATOM 895 N N . PHE A 1 110 ? 1.908 3.651 -17.361 1.00 40.50 110 PHE A N 1
ATOM 896 C CA . PHE A 1 110 ? 1.610 4.692 -16.381 1.00 40.50 110 PHE A CA 1
ATOM 897 C C . PHE A 1 110 ? 1.764 6.054 -17.068 1.00 40.50 110 PHE A C 1
ATOM 899 O O . PHE A 1 110 ? 2.801 6.342 -17.662 1.00 40.50 110 PHE A O 1
ATOM 906 N N . LEU A 1 111 ? 0.716 6.875 -17.035 1.00 29.67 111 LEU A N 1
ATOM 907 C CA . LEU A 1 111 ? 0.803 8.285 -17.416 1.00 29.67 111 LEU A CA 1
ATOM 908 C C . LEU A 1 111 ? 1.232 9.064 -16.169 1.00 29.67 111 LEU A C 1
ATOM 910 O O . LEU A 1 111 ? 0.456 9.119 -15.213 1.00 29.67 111 LEU A O 1
ATOM 914 N N . CYS A 1 112 ? 2.461 9.589 -16.181 1.00 34.69 112 CYS A N 1
ATOM 915 C CA . CYS A 1 112 ? 2.971 10.526 -15.176 1.00 34.69 112 CYS 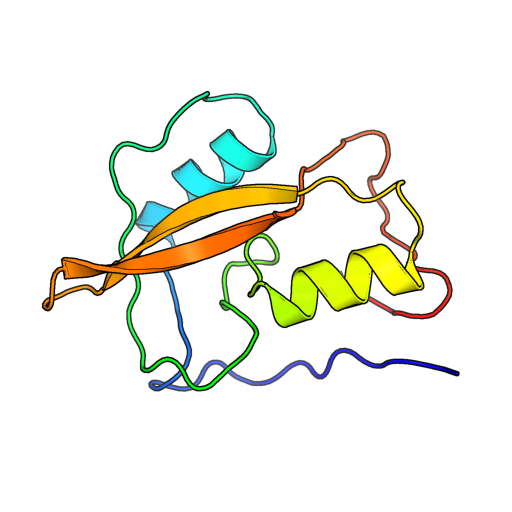A CA 1
ATOM 916 C C . CYS A 1 112 ? 2.194 11.849 -15.196 1.00 34.69 112 CYS A C 1
ATOM 918 O O . CYS A 1 112 ? 1.840 12.309 -16.309 1.00 34.69 112 CYS A O 1
#

Radius of gyration: 13.98 Å; chains: 1; bounding box: 34×26×38 Å

Secondary structure (DSSP, 8-state):
--------PPPTTS-B--HHHHHHHHHHHTTS-S--S--EEBS-S--SB--STT-EE-HHHHHHHHHHHGGG--EEEEEEEETTT--EEEEEEEPP-TT--S--BTTB----

Organism: NCBI:txid452084

Sequence (112 aa):
MNYYLLRHNIDENDIYVDIEQQGSLELLSEGRISKISKTYYKGENFTDYISLGGFGVSYNAMSFFKKECDENVDFIPTVI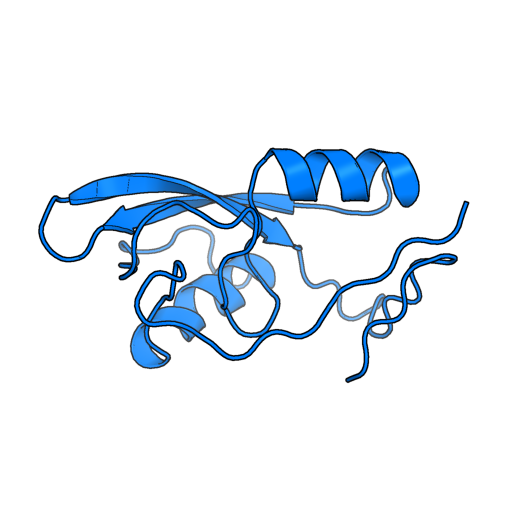YSKGTEETLNIYLTKINPEIDCWIMKNLIFLC

Foldseek 3Di:
DFDEDDDDDDDQQAWEFDPVQLVQLVCVLQVVDVDDPATETGHHPPDQDYPRVQFKGHPVVVVVCCVQQPPPWDWDWDWHAYDPPRDIDIITTTRDDPVPVDPPSVRYDDDD

pLDDT: mean 71.38, std 16.19, range [29.67, 91.19]